Protein AF-N0B5J5-F1 (afdb_monomer)

Radius of gyration: 42.76 Å; Cα contacts (8 Å, |Δi|>4): 28; chains: 1; bounding box: 111×23×108 Å

Sequence (124 aa):
MMEWTLAILFGAAVVLLILSFVKTAQASKEAEKQLDQFSFSLMEEVTKLQEKVRNLELDAEITAQEVEISTDRLLTREALDLHRRGYSFESIATKKQLTTDEIEKLLSPYIKPKVERTEKNDDI

Nearest PDB structures (foldseek):
  7w5x-assembly1_F  TM=4.831E-01  e=2.130E-01  Escherichia coli K-12
  7l7b-assembly1_F  TM=5.395E-01  e=2.335E+00  Clostridia bacterium
  5ipl-assembly1_F  TM=4.875E-01  e=2.036E+00  Escherichia coli
  8jke-assembly1_F  TM=4.803E-01  e=6.977E+00  Streptomyces coelicolor A3(2)

Solvent-accessible surface area (backbone atoms only — not comparable to full-atom values): 7104 Å² total; per-residue (Å²): 120,69,67,62,56,50,53,51,50,51,52,50,50,54,53,52,51,56,52,46,56,55,52,51,55,50,52,52,53,51,52,49,50,54,50,50,53,52,52,51,52,49,52,51,52,51,51,55,48,52,52,52,52,51,50,50,52,51,53,51,51,52,49,53,50,52,52,50,55,52,51,52,52,50,53,48,50,52,52,50,51,43,45,75,73,69,50,51,59,60,62,48,10,64,76,67,77,48,52,45,69,56,48,49,63,68,41,50,90,77,50,74,83,76,77,77,74,75,81,85,75,81,90,134

Secondary structure (DSSP, 8-state):
-HHHHHHHHHHHHHHHHHHHHHHHHHHHHHHHHHHHHHHHHHHHHHHHHHHHHHHHHHHHHHHHHHHHHHHHHHHHHHHHHHHHTT--HHHHHHHHT--HHHHHHHHTTTS-------------

Foldseek 3Di:
DVVVVVVVVVVVVVVVVVVVVVVVVVVVVVVVVVVVVVVVVVVVVVVVVVVVVVVVVVVVVVVVVVVVVVVLVVLLVVLVVCVVVPDDLCRSCVVSVHDSVVSCVSCVVPDDPPPPPPPPDDDD

Mean predicted aligned error: 16.7 Å

Structure (mmCIF, N/CA/C/O backbone):
data_AF-N0B5J5-F1
#
_entry.id   AF-N0B5J5-F1
#
loop_
_atom_site.group_PDB
_atom_site.id
_atom_site.type_symbol
_atom_site.label_atom_id
_atom_site.label_alt_id
_atom_site.label_comp_id
_atom_site.label_asym_id
_atom_site.label_entity_id
_atom_site.label_seq_id
_atom_site.pdbx_PDB_ins_code
_atom_site.Cartn_x
_atom_site.Cartn_y
_atom_site.Cartn_z
_atom_site.occupancy
_atom_site.B_iso_or_equiv
_atom_site.auth_seq_id
_atom_site.auth_comp_id
_atom_site.auth_asym_id
_atom_site.auth_atom_id
_atom_site.pdbx_PDB_model_num
ATOM 1 N N . MET A 1 1 ? 42.982 10.978 -55.797 1.00 62.78 1 MET A N 1
ATOM 2 C CA . MET A 1 1 ? 43.244 11.052 -54.337 1.00 62.78 1 MET A CA 1
ATOM 3 C C . MET A 1 1 ? 42.029 11.569 -53.560 1.00 62.78 1 MET A C 1
ATOM 5 O O . MET A 1 1 ? 41.689 10.940 -52.572 1.00 62.78 1 MET A O 1
ATOM 9 N N . MET A 1 2 ? 41.334 12.630 -54.008 1.00 73.31 2 MET A N 1
ATOM 10 C CA . MET A 1 2 ? 40.150 13.185 -53.310 1.00 73.31 2 MET A CA 1
ATOM 11 C C . MET A 1 2 ? 38.860 12.340 -53.387 1.00 73.31 2 MET A C 1
ATOM 13 O O . MET A 1 2 ? 38.074 12.315 -52.443 1.00 73.31 2 MET A O 1
ATOM 17 N N . GLU A 1 3 ? 38.623 11.623 -54.483 1.00 77.06 3 GLU A N 1
ATOM 18 C CA . GLU A 1 3 ? 37.387 10.836 -54.648 1.00 77.06 3 GLU A CA 1
ATOM 19 C C . GLU A 1 3 ? 37.336 9.631 -53.696 1.00 77.06 3 GLU A C 1
ATOM 21 O O . GLU A 1 3 ? 36.303 9.336 -53.099 1.00 77.06 3 GLU A O 1
ATOM 26 N N . TRP A 1 4 ? 38.485 8.993 -53.466 1.00 87.44 4 TRP A N 1
ATOM 27 C CA . TRP A 1 4 ? 38.619 7.875 -52.530 1.00 87.44 4 TRP A CA 1
ATOM 28 C C . TRP A 1 4 ? 38.378 8.295 -51.078 1.00 87.44 4 TRP A C 1
ATOM 30 O O . TRP A 1 4 ? 37.725 7.571 -50.331 1.00 87.44 4 TRP A O 1
ATOM 40 N N . THR A 1 5 ? 38.837 9.486 -50.681 1.00 9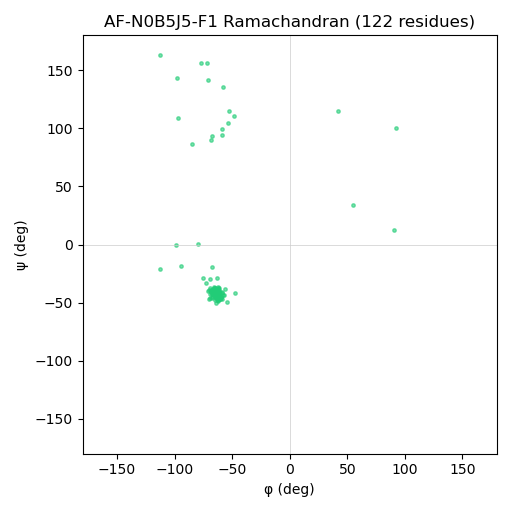0.81 5 THR A N 1
ATOM 41 C CA . THR A 1 5 ? 38.558 10.022 -49.341 1.00 90.81 5 THR A CA 1
ATOM 42 C C . THR A 1 5 ? 37.072 10.302 -49.134 1.00 90.81 5 THR A C 1
ATOM 44 O O . THR A 1 5 ? 36.550 10.015 -48.060 1.00 90.81 5 THR A O 1
ATOM 47 N N . LEU A 1 6 ? 36.372 10.793 -50.165 1.00 90.38 6 LEU A N 1
ATOM 48 C CA . LEU A 1 6 ? 34.933 11.049 -50.093 1.00 90.38 6 LEU A CA 1
ATOM 49 C C . LEU A 1 6 ? 34.139 9.739 -49.975 1.00 90.38 6 LEU A C 1
ATOM 51 O O . LEU A 1 6 ? 33.231 9.641 -49.153 1.00 90.38 6 LEU A O 1
ATOM 55 N N . ALA A 1 7 ? 34.521 8.717 -50.746 1.00 92.12 7 ALA A N 1
ATOM 56 C CA . ALA A 1 7 ? 33.882 7.405 -50.713 1.00 92.12 7 ALA A CA 1
ATOM 57 C C . ALA A 1 7 ? 34.038 6.714 -49.347 1.00 92.12 7 ALA A C 1
ATOM 59 O O . ALA A 1 7 ? 33.069 6.179 -48.808 1.00 92.12 7 ALA A O 1
ATOM 60 N N . ILE A 1 8 ? 35.235 6.770 -48.753 1.00 93.19 8 ILE A N 1
ATOM 61 C CA . ILE A 1 8 ? 35.497 6.194 -47.425 1.00 93.19 8 ILE A CA 1
ATOM 62 C C . ILE A 1 8 ? 34.727 6.955 -46.342 1.00 93.19 8 ILE A C 1
ATOM 64 O O . ILE A 1 8 ? 34.127 6.330 -45.468 1.00 93.19 8 ILE A O 1
ATOM 68 N N . LEU A 1 9 ? 34.701 8.289 -46.406 1.00 94.12 9 LEU A N 1
ATOM 69 C CA . LEU A 1 9 ? 33.977 9.111 -45.437 1.00 94.12 9 LEU A CA 1
ATOM 70 C C . LEU A 1 9 ? 32.466 8.861 -45.506 1.00 94.12 9 LEU A C 1
ATOM 72 O O . LEU A 1 9 ? 31.812 8.732 -44.473 1.00 94.12 9 LEU A O 1
ATOM 76 N N . PHE A 1 10 ? 31.926 8.735 -46.718 1.00 94.50 10 PHE A N 1
ATOM 77 C CA . PHE A 1 10 ? 30.521 8.407 -46.925 1.00 94.50 10 PHE A CA 1
ATOM 78 C C . PHE A 1 10 ? 30.190 7.004 -46.400 1.00 94.50 10 PHE A C 1
ATOM 80 O O . PHE A 1 10 ? 29.213 6.833 -45.673 1.00 94.50 10 PHE A O 1
ATOM 87 N N . GLY A 1 11 ? 31.044 6.013 -46.677 1.00 95.81 11 GLY A N 1
ATOM 88 C CA . GLY A 1 11 ? 30.900 4.665 -46.126 1.00 95.81 11 GLY A CA 1
ATOM 89 C C . GLY A 1 11 ? 30.928 4.647 -44.594 1.00 95.81 11 GLY A C 1
ATOM 90 O O . GLY A 1 11 ? 30.062 4.042 -43.965 1.00 95.81 11 GLY A O 1
ATOM 91 N N . ALA A 1 12 ? 31.868 5.370 -43.982 1.00 95.81 12 ALA A N 1
ATOM 92 C CA . ALA A 1 12 ? 31.955 5.496 -42.530 1.00 95.81 12 ALA A CA 1
ATOM 93 C C . ALA A 1 12 ? 30.703 6.157 -41.932 1.00 95.81 12 ALA A C 1
ATOM 95 O O . ALA A 1 12 ? 30.195 5.694 -40.911 1.00 95.81 12 ALA A O 1
ATOM 96 N N . ALA A 1 13 ? 30.164 7.190 -42.584 1.00 95.81 13 ALA A N 1
ATOM 97 C CA . ALA A 1 13 ? 28.939 7.851 -42.147 1.00 95.81 13 ALA A CA 1
ATOM 98 C C . ALA A 1 13 ? 27.730 6.903 -42.177 1.00 95.81 13 ALA A C 1
ATOM 100 O O . ALA A 1 13 ? 26.968 6.862 -41.214 1.00 95.81 13 ALA A O 1
ATOM 101 N N . VAL A 1 14 ? 27.584 6.093 -43.232 1.00 96.69 14 VAL A N 1
ATOM 102 C CA . VAL A 1 14 ? 26.508 5.090 -43.328 1.00 96.69 14 VAL A CA 1
ATOM 103 C C . VAL A 1 14 ? 26.628 4.048 -42.214 1.00 96.69 14 VAL A C 1
ATOM 105 O O . VAL A 1 14 ? 25.636 3.725 -41.561 1.00 96.69 14 VAL A O 1
ATOM 108 N N . VAL A 1 15 ? 27.839 3.557 -41.939 1.00 96.38 15 VAL A N 1
ATOM 109 C CA . VAL A 1 15 ? 28.071 2.592 -40.852 1.00 96.38 15 VAL A CA 1
ATOM 110 C C . VAL A 1 15 ? 27.739 3.204 -39.488 1.00 96.38 15 VAL A C 1
ATOM 112 O O . VAL A 1 15 ? 27.036 2.584 -38.689 1.00 96.38 15 VAL A O 1
ATOM 115 N N . LEU A 1 16 ? 28.185 4.435 -39.225 1.00 95.56 16 LEU A N 1
ATOM 116 C CA . LEU A 1 16 ? 27.874 5.150 -37.984 1.00 95.56 16 LEU A CA 1
ATOM 117 C C . LEU A 1 16 ? 26.374 5.400 -37.821 1.00 95.56 16 LEU A C 1
ATOM 119 O O . LEU A 1 16 ? 25.853 5.279 -36.713 1.00 95.56 16 LEU A O 1
ATOM 123 N N . LEU A 1 17 ? 25.675 5.702 -38.914 1.00 95.12 17 LEU A N 1
ATOM 124 C CA . LEU A 1 17 ? 24.231 5.903 -38.912 1.00 95.12 17 LEU A CA 1
ATOM 125 C C . LEU A 1 17 ? 23.498 4.622 -38.487 1.00 95.12 17 LEU A C 1
ATOM 127 O O . LEU A 1 17 ? 22.646 4.662 -37.601 1.00 95.12 17 LEU A O 1
ATOM 131 N N . ILE A 1 18 ? 23.869 3.475 -39.062 1.00 96.06 18 ILE A N 1
ATOM 132 C CA . ILE A 1 18 ? 23.282 2.175 -38.704 1.00 96.06 18 ILE A CA 1
ATOM 133 C C . ILE A 1 18 ? 23.541 1.862 -37.225 1.00 96.06 18 ILE A C 1
ATOM 135 O O . ILE A 1 18 ? 22.617 1.499 -36.494 1.00 96.06 18 ILE A O 1
ATOM 139 N N . LEU A 1 19 ? 24.778 2.055 -36.757 1.00 95.50 19 LEU A N 1
ATOM 140 C CA . LEU A 1 19 ? 25.135 1.836 -35.353 1.00 95.50 19 LEU A CA 1
ATOM 141 C C . LEU A 1 19 ? 24.365 2.761 -34.404 1.00 95.50 19 LEU A C 1
ATOM 143 O O . LEU A 1 19 ? 23.969 2.332 -33.319 1.00 95.50 19 LEU A O 1
ATOM 147 N N . SER A 1 20 ? 24.121 4.008 -34.810 1.00 93.38 20 SER A N 1
ATOM 148 C CA . SER A 1 20 ? 23.345 4.968 -34.027 1.00 93.38 20 SER A CA 1
ATOM 149 C C . SER A 1 20 ? 21.913 4.486 -33.814 1.00 93.38 20 SER A C 1
ATOM 151 O O . SER A 1 20 ? 21.459 4.432 -32.671 1.00 93.38 20 SER A O 1
ATOM 153 N N . PHE A 1 21 ? 21.227 4.054 -34.876 1.00 94.56 21 PHE A N 1
ATOM 154 C CA . PHE A 1 21 ? 19.854 3.560 -34.757 1.00 94.56 21 PHE A CA 1
ATOM 155 C C . PHE A 1 21 ? 19.753 2.315 -33.871 1.00 94.56 21 PHE A C 1
ATOM 157 O O . PHE A 1 21 ? 18.866 2.244 -33.020 1.00 94.56 21 PHE A O 1
ATOM 164 N N . VAL A 1 22 ? 20.681 1.361 -34.009 1.0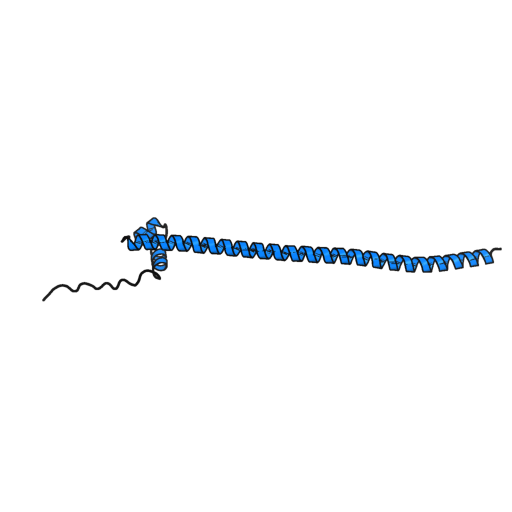0 93.50 22 VAL A N 1
ATOM 165 C CA . VAL A 1 22 ? 20.694 0.148 -33.173 1.00 93.50 22 VAL A CA 1
ATOM 166 C C . VAL A 1 22 ? 20.925 0.494 -31.701 1.00 93.50 22 VAL A C 1
ATOM 168 O O . VAL A 1 22 ? 20.197 0.007 -30.833 1.00 93.50 22 VAL A O 1
ATOM 171 N N . LYS A 1 23 ? 21.899 1.362 -31.405 1.00 92.12 23 LYS A N 1
ATOM 172 C CA . LYS A 1 23 ? 22.226 1.747 -30.027 1.00 92.12 23 LYS A CA 1
ATOM 173 C C . LYS A 1 23 ? 21.095 2.543 -29.372 1.00 92.12 23 LYS A C 1
ATOM 175 O O . LYS A 1 23 ? 20.759 2.278 -28.221 1.00 92.12 23 LYS A O 1
ATOM 180 N N . THR A 1 24 ? 20.468 3.461 -30.106 1.00 91.06 24 THR A N 1
ATOM 181 C CA . THR A 1 24 ? 19.302 4.219 -29.631 1.00 91.06 24 THR A CA 1
ATOM 182 C C . THR A 1 24 ? 18.111 3.304 -29.348 1.00 91.06 24 THR A C 1
ATOM 184 O O . THR A 1 24 ? 17.484 3.425 -28.298 1.00 91.06 24 THR A O 1
ATOM 187 N N . ALA A 1 25 ? 17.825 2.342 -30.231 1.00 85.62 25 ALA A N 1
ATOM 188 C CA . ALA A 1 25 ? 16.735 1.391 -30.024 1.00 85.62 25 ALA A CA 1
ATOM 189 C C . ALA A 1 25 ? 16.959 0.497 -28.791 1.00 85.62 25 ALA A C 1
ATOM 191 O O . ALA A 1 25 ? 16.014 0.205 -28.060 1.00 85.62 25 ALA A O 1
ATOM 192 N N . GLN A 1 26 ? 18.202 0.077 -28.534 1.00 87.19 26 GLN A N 1
ATOM 193 C CA . GLN A 1 26 ? 18.549 -0.681 -27.327 1.00 87.19 26 GLN A CA 1
ATOM 194 C C . GLN A 1 26 ? 18.424 0.171 -26.059 1.00 87.19 26 GLN A C 1
ATOM 196 O O . GLN A 1 26 ? 17.821 -0.281 -25.090 1.00 87.19 26 GLN A O 1
ATOM 201 N N . ALA A 1 27 ? 18.933 1.406 -26.079 1.00 85.19 27 ALA A N 1
ATOM 202 C CA . ALA A 1 27 ? 18.858 2.316 -24.937 1.00 85.19 27 ALA A CA 1
ATOM 203 C C . ALA A 1 27 ? 17.407 2.637 -24.543 1.00 85.19 27 ALA A C 1
ATOM 205 O O . ALA A 1 27 ? 17.082 2.638 -23.360 1.00 85.19 27 ALA A O 1
ATOM 206 N N . SER A 1 28 ? 16.523 2.840 -25.528 1.00 81.38 28 SER A N 1
ATOM 207 C CA . SER A 1 28 ? 15.097 3.079 -25.274 1.00 81.38 28 SER A CA 1
ATOM 208 C C . SER A 1 28 ? 14.422 1.883 -24.602 1.00 81.38 28 SER A C 1
ATOM 210 O O . SER A 1 28 ? 13.682 2.064 -23.643 1.00 81.38 28 SER A O 1
ATOM 212 N N . LYS A 1 29 ? 14.700 0.659 -25.073 1.00 82.44 29 LYS A N 1
ATOM 213 C CA . LYS A 1 29 ? 14.125 -0.568 -24.498 1.00 82.44 29 LYS A CA 1
ATOM 214 C C . LYS A 1 29 ? 14.607 -0.833 -23.077 1.00 82.44 29 LYS A C 1
ATOM 216 O O . LYS A 1 29 ? 13.858 -1.355 -22.262 1.00 82.44 29 LYS A O 1
ATOM 221 N N . GLU A 1 30 ? 15.866 -0.523 -22.796 1.00 84.88 30 GLU A N 1
ATOM 222 C CA . GLU A 1 30 ? 16.440 -0.686 -21.463 1.00 84.88 30 GLU A CA 1
ATOM 223 C C . GLU A 1 30 ? 15.839 0.322 -20.475 1.00 84.88 30 GLU A C 1
ATOM 225 O O . GLU A 1 30 ? 15.447 -0.055 -19.374 1.00 84.88 30 GLU A O 1
ATOM 230 N N . ALA A 1 31 ? 15.679 1.581 -20.894 1.00 77.62 31 ALA A N 1
ATOM 231 C CA . ALA A 1 31 ? 15.013 2.601 -20.089 1.00 77.62 31 ALA A CA 1
ATOM 232 C C . ALA A 1 31 ? 13.549 2.237 -19.792 1.00 77.62 31 ALA A C 1
ATOM 234 O O . ALA A 1 31 ? 13.116 2.344 -18.648 1.00 77.62 31 ALA A O 1
ATOM 235 N N . GLU A 1 32 ? 12.809 1.759 -20.797 1.00 75.06 32 GLU A N 1
ATOM 236 C CA . GLU A 1 32 ? 11.420 1.307 -20.648 1.00 75.06 32 GLU A CA 1
ATOM 237 C C . GLU A 1 32 ? 11.314 0.137 -19.658 1.00 75.06 32 GLU A C 1
ATOM 239 O O . GLU A 1 32 ? 10.543 0.206 -18.706 1.00 75.06 32 GLU A O 1
ATOM 244 N N . LYS A 1 33 ? 12.185 -0.876 -19.777 1.00 80.25 33 LYS A N 1
ATOM 245 C CA . LYS A 1 33 ? 12.233 -2.006 -18.833 1.00 80.25 33 LYS A CA 1
ATOM 246 C C . LYS A 1 33 ? 12.505 -1.589 -17.391 1.00 80.25 33 LYS A C 1
ATOM 248 O O . LYS A 1 33 ? 11.913 -2.159 -16.476 1.00 80.25 33 LYS A O 1
ATOM 253 N N . GLN A 1 34 ? 13.417 -0.645 -17.171 1.00 75.62 34 GLN A N 1
ATOM 254 C CA . GLN A 1 34 ? 13.722 -0.159 -15.823 1.00 75.62 34 GLN A CA 1
ATOM 255 C C . GLN A 1 34 ? 12.531 0.594 -15.222 1.00 75.62 34 GLN A C 1
ATOM 257 O O . GLN A 1 34 ? 12.232 0.441 -14.037 1.00 75.62 34 GLN A O 1
ATOM 262 N N . LEU A 1 35 ? 11.819 1.362 -16.048 1.00 81.00 35 LEU A N 1
ATOM 263 C CA . LEU A 1 35 ? 10.621 2.096 -15.649 1.00 81.00 35 LEU A CA 1
ATOM 264 C C . LEU A 1 35 ? 9.462 1.137 -15.328 1.00 81.00 35 LEU A C 1
ATOM 266 O O . LEU A 1 35 ? 8.792 1.313 -14.308 1.00 81.00 35 LEU A O 1
ATOM 270 N N . ASP A 1 36 ? 9.286 0.082 -16.125 1.00 78.81 36 ASP A N 1
ATOM 271 C CA . ASP A 1 36 ? 8.302 -0.980 -15.890 1.00 78.81 36 ASP A CA 1
ATOM 272 C C . ASP A 1 36 ? 8.575 -1.739 -14.589 1.00 78.81 36 ASP A C 1
ATOM 274 O O . ASP A 1 36 ? 7.666 -1.933 -13.782 1.00 78.81 36 ASP A O 1
ATOM 278 N N . GLN A 1 37 ? 9.829 -2.138 -14.344 1.00 81.31 37 GLN A N 1
ATOM 279 C CA . GLN A 1 37 ? 10.216 -2.831 -13.109 1.00 81.31 37 GLN A CA 1
ATOM 280 C C . GLN A 1 37 ? 9.961 -1.971 -11.871 1.00 81.31 37 GLN A C 1
ATOM 282 O O . GLN A 1 37 ? 9.411 -2.457 -10.881 1.00 81.31 37 GLN A O 1
ATOM 287 N N . PHE A 1 38 ? 10.326 -0.690 -11.930 1.00 80.69 38 PHE A N 1
ATOM 288 C CA . PHE A 1 38 ? 10.084 0.241 -10.834 1.00 80.69 38 PHE A CA 1
ATOM 289 C C . PHE A 1 38 ? 8.585 0.445 -10.590 1.00 80.69 38 PHE A C 1
ATOM 291 O O . PHE A 1 38 ? 8.124 0.357 -9.454 1.00 80.69 38 PHE A O 1
ATOM 298 N N . SER A 1 39 ? 7.810 0.642 -11.659 1.00 80.12 39 SER A N 1
ATOM 299 C CA . SER A 1 39 ? 6.357 0.832 -11.580 1.00 80.12 39 SER A CA 1
ATOM 300 C C . SER A 1 39 ? 5.655 -0.404 -11.016 1.00 80.12 39 SER A C 1
ATOM 302 O O . SER A 1 39 ? 4.765 -0.278 -10.176 1.00 80.12 39 SER A O 1
ATOM 304 N N . PHE A 1 40 ? 6.088 -1.600 -11.422 1.00 85.94 40 PHE A N 1
ATOM 305 C CA . PHE A 1 40 ? 5.571 -2.861 -10.899 1.00 85.94 40 PHE A CA 1
ATOM 306 C C . PHE A 1 40 ? 5.861 -3.020 -9.400 1.00 85.94 40 PHE A C 1
ATOM 308 O O . PHE A 1 40 ? 4.946 -3.312 -8.632 1.00 85.94 40 PHE A O 1
ATOM 315 N N . SER A 1 41 ? 7.102 -2.758 -8.971 1.00 84.38 41 SER A N 1
ATOM 316 C CA . SER A 1 41 ? 7.488 -2.816 -7.554 1.00 84.38 41 SER A CA 1
ATOM 317 C C . SER A 1 41 ? 6.680 -1.835 -6.706 1.00 84.38 41 SER A C 1
ATOM 319 O O . SER A 1 41 ? 6.164 -2.204 -5.654 1.00 84.38 41 SER A O 1
ATOM 321 N N . LEU A 1 42 ? 6.512 -0.596 -7.178 1.00 88.25 42 LEU A N 1
ATOM 322 C CA . LEU A 1 42 ? 5.711 0.406 -6.478 1.00 88.25 42 LEU A CA 1
ATOM 323 C C . LEU A 1 42 ? 4.245 -0.010 -6.360 1.00 88.25 42 LEU A C 1
ATOM 325 O O . LEU A 1 42 ? 3.647 0.137 -5.297 1.00 88.25 42 LEU A O 1
ATOM 329 N N . MET A 1 43 ? 3.659 -0.543 -7.432 1.00 88.44 43 MET A N 1
ATOM 330 C CA . MET A 1 43 ? 2.279 -1.026 -7.415 1.00 88.44 43 MET A CA 1
ATOM 331 C C . MET A 1 43 ? 2.101 -2.166 -6.403 1.00 88.44 43 MET A C 1
ATOM 333 O O . MET A 1 43 ? 1.127 -2.176 -5.646 1.00 88.44 43 MET A O 1
ATOM 337 N N . GLU A 1 44 ? 3.050 -3.102 -6.350 1.00 90.00 44 GLU A N 1
ATOM 338 C CA . GLU A 1 44 ? 3.044 -4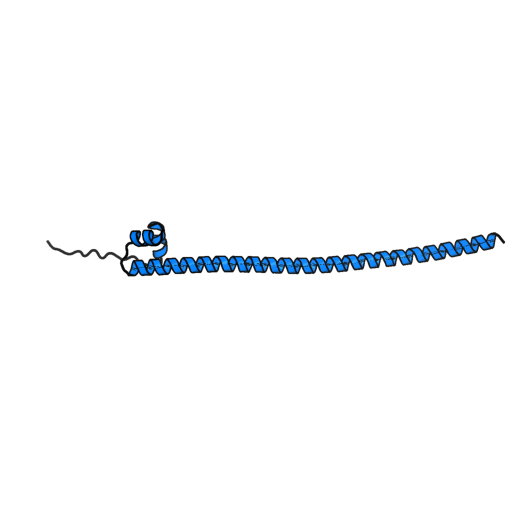.197 -5.381 1.00 90.00 44 GLU A CA 1
ATOM 339 C C . GLU A 1 44 ? 3.161 -3.677 -3.939 1.00 90.00 44 GLU A C 1
ATOM 341 O O . GLU A 1 44 ? 2.394 -4.089 -3.065 1.00 90.00 44 GLU A O 1
ATOM 346 N N . GLU A 1 45 ? 4.075 -2.741 -3.682 1.00 88.62 45 GLU A N 1
ATOM 347 C CA . GLU A 1 45 ? 4.260 -2.130 -2.362 1.00 88.62 45 GLU A CA 1
ATOM 348 C C . GLU A 1 45 ? 3.029 -1.343 -1.901 1.00 88.62 45 GLU A C 1
ATOM 350 O O . GLU A 1 45 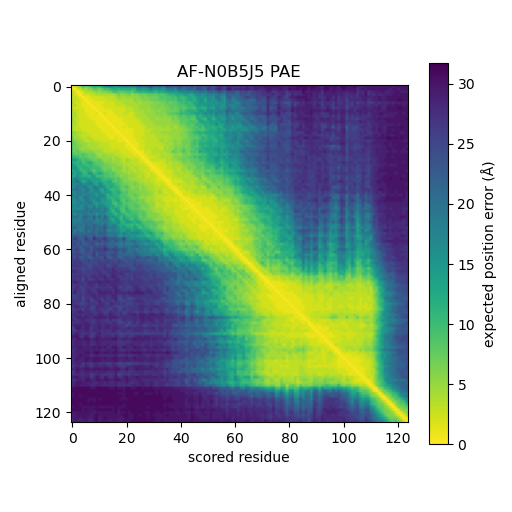? 2.589 -1.509 -0.761 1.00 88.62 45 GLU A O 1
ATOM 355 N N . VAL A 1 46 ? 2.428 -0.539 -2.782 1.00 92.38 46 VAL A N 1
ATOM 356 C CA . VAL A 1 46 ? 1.200 0.215 -2.485 1.00 92.38 46 VAL A CA 1
ATOM 357 C C . VAL A 1 46 ? 0.040 -0.732 -2.194 1.00 92.38 46 VAL A C 1
ATOM 359 O O . VAL A 1 46 ? -0.694 -0.513 -1.233 1.00 92.38 46 VAL A O 1
ATOM 362 N N . THR A 1 47 ? -0.098 -1.813 -2.962 1.00 90.88 47 THR A N 1
ATOM 363 C CA . THR A 1 47 ? -1.151 -2.815 -2.737 1.00 90.88 47 THR A CA 1
ATOM 364 C C . THR A 1 47 ? -0.980 -3.493 -1.375 1.00 90.88 47 THR A C 1
ATOM 366 O O . THR A 1 47 ? -1.933 -3.586 -0.601 1.00 90.88 47 THR A O 1
ATOM 369 N N . LYS A 1 48 ? 0.250 -3.898 -1.026 1.00 91.19 48 LYS A N 1
ATOM 370 C CA . LYS A 1 48 ? 0.560 -4.462 0.299 1.00 91.19 48 LYS A CA 1
ATOM 371 C C . LYS A 1 48 ? 0.291 -3.463 1.424 1.00 91.19 48 LYS A C 1
ATOM 373 O O . LYS A 1 48 ? -0.156 -3.857 2.500 1.00 91.19 48 LYS A O 1
ATOM 378 N N . LEU A 1 49 ? 0.574 -2.180 1.206 1.00 92.69 49 LEU A N 1
ATOM 379 C CA . LEU A 1 49 ? 0.294 -1.133 2.184 1.00 92.69 49 LEU A CA 1
ATOM 380 C C . LEU A 1 49 ? -1.215 -0.934 2.374 1.00 92.69 49 LEU A C 1
ATOM 382 O O . LEU A 1 49 ? -1.669 -0.894 3.514 1.00 92.69 49 LEU A O 1
ATOM 386 N N . GLN A 1 50 ? -1.989 -0.868 1.287 1.00 89.69 50 GLN A N 1
ATOM 387 C CA . GLN A 1 50 ? -3.452 -0.772 1.337 1.00 89.69 50 GLN A CA 1
ATOM 388 C C . GLN A 1 50 ? -4.071 -1.936 2.111 1.00 89.69 50 GLN A C 1
ATOM 390 O O . GLN A 1 50 ? -4.955 -1.725 2.936 1.00 89.69 50 GLN A O 1
ATOM 395 N N . GLU A 1 51 ? -3.587 -3.158 1.887 1.00 88.94 51 GLU A N 1
ATOM 396 C CA . GLU A 1 51 ? -4.063 -4.331 2.616 1.00 88.94 51 GLU A CA 1
ATOM 397 C C . GLU A 1 51 ? -3.765 -4.234 4.118 1.00 88.94 51 GLU A C 1
ATOM 399 O O . GLU A 1 51 ? -4.644 -4.494 4.939 1.00 88.94 51 GLU A O 1
ATOM 404 N N . LYS A 1 52 ? -2.558 -3.791 4.494 1.00 87.81 52 LYS A N 1
ATOM 405 C CA . LYS A 1 52 ? -2.201 -3.578 5.905 1.00 87.81 52 LYS A CA 1
ATOM 406 C C . LYS A 1 52 ? -3.053 -2.499 6.567 1.00 87.81 52 LYS A C 1
ATOM 408 O O . LYS A 1 52 ? -3.478 -2.697 7.698 1.00 87.81 52 LYS A O 1
ATOM 413 N N . VAL A 1 53 ? -3.300 -1.382 5.882 1.00 89.56 53 VAL A N 1
ATOM 414 C CA . VAL A 1 53 ? -4.153 -0.300 6.401 1.00 89.56 53 VAL A CA 1
ATOM 415 C C . VAL A 1 53 ? -5.578 -0.804 6.606 1.00 89.56 53 VAL A C 1
ATOM 417 O O . VAL A 1 53 ? -6.119 -0.629 7.690 1.00 89.56 53 VAL A O 1
ATOM 420 N N . ARG A 1 54 ? -6.146 -1.516 5.625 1.00 84.50 54 ARG A N 1
ATOM 421 C CA . ARG A 1 54 ? -7.485 -2.105 5.749 1.00 84.50 54 ARG 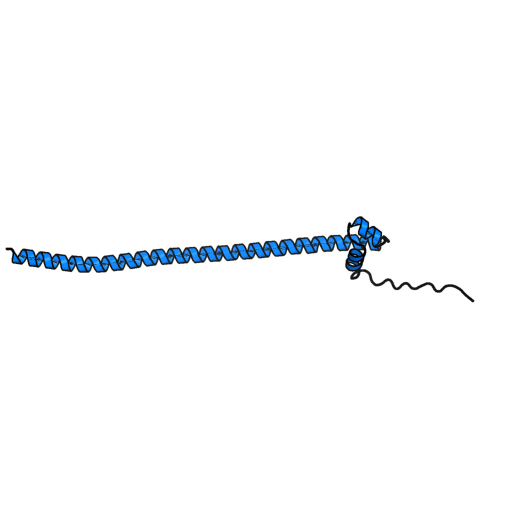A CA 1
ATOM 422 C C . ARG A 1 54 ? -7.589 -3.063 6.936 1.00 84.50 54 ARG A C 1
ATOM 424 O O . ARG A 1 54 ? -8.574 -3.032 7.660 1.00 84.50 54 ARG A O 1
ATOM 431 N N . ASN A 1 55 ? -6.585 -3.914 7.141 1.00 83.31 55 ASN A N 1
ATOM 432 C CA . ASN A 1 55 ? -6.589 -4.845 8.269 1.00 83.31 55 ASN A CA 1
ATOM 433 C C . ASN A 1 55 ? -6.494 -4.102 9.611 1.00 83.31 55 ASN A C 1
ATOM 435 O O . ASN A 1 55 ? -7.208 -4.454 10.539 1.00 83.31 55 ASN A O 1
ATOM 439 N N . LEU A 1 56 ? -5.687 -3.038 9.695 1.00 84.06 56 LEU A N 1
ATOM 440 C CA . LEU A 1 56 ? -5.618 -2.193 10.892 1.00 84.06 56 LEU A CA 1
ATOM 441 C C . LEU A 1 56 ? -6.938 -1.466 11.180 1.00 84.06 56 LEU A C 1
ATOM 443 O O . LEU A 1 56 ? -7.315 -1.346 12.341 1.00 84.06 56 L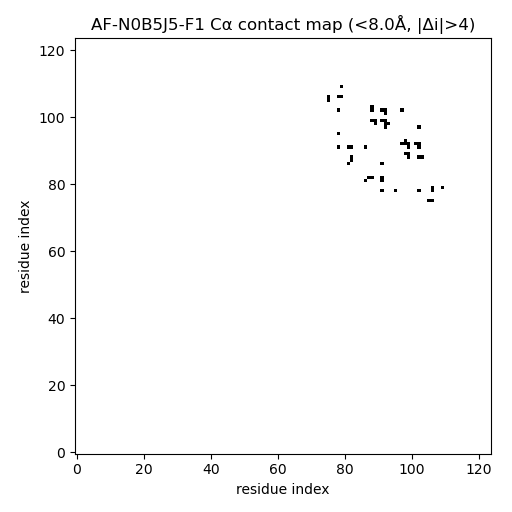EU A O 1
ATOM 447 N N . GLU A 1 57 ? -7.633 -0.981 10.148 1.00 75.62 57 GLU A N 1
ATOM 448 C CA . GLU A 1 57 ? -8.960 -0.369 10.298 1.00 75.62 57 GLU A CA 1
ATOM 449 C C . GLU A 1 57 ? -9.977 -1.380 10.840 1.00 75.62 57 GLU A C 1
ATOM 451 O O . GLU A 1 57 ? -10.683 -1.075 11.798 1.00 75.62 57 GLU A O 1
ATOM 456 N N . LEU A 1 58 ? -9.991 -2.600 10.292 1.00 74.44 58 LEU A N 1
ATOM 457 C CA . LEU A 1 58 ? -10.848 -3.684 10.778 1.00 74.44 58 LEU A CA 1
ATOM 458 C C . LEU A 1 58 ? -10.518 -4.070 12.226 1.00 74.44 58 LEU A C 1
ATOM 460 O O . LEU A 1 58 ? -11.425 -4.192 13.043 1.00 74.44 58 LEU A O 1
ATOM 464 N N . ASP A 1 59 ? -9.237 -4.219 12.569 1.00 75.31 59 ASP A N 1
ATOM 465 C CA . ASP A 1 59 ? -8.807 -4.554 13.931 1.00 75.31 59 ASP A CA 1
ATOM 466 C C . ASP A 1 59 ? -9.197 -3.452 14.932 1.00 75.31 59 ASP A C 1
ATOM 468 O O . ASP A 1 59 ? -9.614 -3.742 16.058 1.00 75.31 59 ASP A O 1
ATOM 472 N N . ALA A 1 60 ? -9.097 -2.182 14.528 1.00 72.94 60 ALA A N 1
ATOM 473 C CA . ALA A 1 60 ? -9.511 -1.044 15.342 1.00 72.94 60 ALA A CA 1
ATOM 474 C C . ALA A 1 60 ? -11.033 -1.000 15.541 1.00 72.94 60 ALA A C 1
ATOM 476 O O . ALA A 1 60 ? -11.489 -0.761 16.661 1.00 72.94 60 ALA A O 1
ATOM 477 N N . GLU A 1 61 ? -11.814 -1.264 14.491 1.00 67.88 61 GLU A N 1
ATOM 478 C CA . GLU A 1 61 ? -13.277 -1.320 14.561 1.00 67.88 61 GLU A CA 1
ATOM 479 C C . GLU A 1 61 ? -13.755 -2.482 15.443 1.00 67.88 61 GLU A C 1
ATOM 481 O O . GLU A 1 61 ? -14.582 -2.282 16.334 1.00 67.88 61 GLU A O 1
ATOM 486 N N . ILE A 1 62 ? -13.169 -3.672 15.279 1.00 68.06 62 ILE A N 1
ATOM 487 C CA . ILE A 1 62 ? -13.456 -4.841 16.122 1.00 68.06 62 ILE A CA 1
ATOM 488 C C . ILE A 1 62 ? -13.114 -4.538 17.583 1.00 68.06 62 ILE A C 1
ATOM 490 O O . ILE A 1 62 ? -13.938 -4.775 18.464 1.00 68.06 62 ILE A O 1
ATOM 494 N N . THR A 1 63 ? -11.939 -3.961 17.852 1.00 69.25 63 THR A N 1
ATOM 495 C CA . THR A 1 63 ? -11.523 -3.606 19.219 1.00 69.25 63 THR A CA 1
ATOM 496 C C . THR A 1 63 ? -12.474 -2.583 19.841 1.00 69.25 63 THR A C 1
ATOM 498 O O . THR A 1 63 ? -12.871 -2.734 20.996 1.00 69.25 63 THR A O 1
ATOM 501 N N . ALA A 1 64 ? -12.872 -1.550 19.093 1.00 64.50 64 ALA A N 1
ATOM 502 C CA . ALA A 1 64 ? -13.814 -0.543 19.574 1.00 64.50 64 ALA A CA 1
ATOM 503 C C . ALA A 1 64 ? -15.176 -1.166 19.918 1.00 64.50 64 ALA A C 1
ATOM 505 O O . ALA A 1 64 ? -15.717 -0.916 20.997 1.00 64.50 64 ALA A O 1
ATOM 506 N N . GLN A 1 65 ? -15.687 -2.040 19.049 1.00 63.09 65 GLN A N 1
ATOM 507 C CA . GLN A 1 65 ? -16.961 -2.718 19.258 1.00 63.09 65 GLN A CA 1
ATOM 508 C C . GLN A 1 65 ? -16.908 -3.727 20.418 1.00 63.09 65 GLN A C 1
ATOM 510 O O . GLN A 1 65 ? -17.845 -3.810 21.210 1.00 63.09 65 GLN A O 1
ATOM 515 N N . GLU A 1 66 ? -15.814 -4.474 20.580 1.00 61.22 66 GLU A N 1
ATOM 516 C CA . GLU A 1 66 ? -15.631 -5.382 21.719 1.00 61.22 66 GLU A CA 1
ATOM 517 C C . GLU A 1 66 ? -15.550 -4.628 23.056 1.00 61.22 66 GLU A C 1
ATOM 519 O O . GLU A 1 66 ? -16.110 -5.080 24.064 1.00 61.22 66 GLU A O 1
ATOM 524 N N . VAL A 1 67 ? -14.907 -3.456 23.085 1.00 65.06 67 VAL A N 1
ATOM 525 C CA . VAL A 1 67 ? -14.850 -2.585 24.271 1.00 65.06 67 VAL A CA 1
ATOM 526 C C . VAL A 1 67 ? -16.232 -2.018 24.613 1.00 65.06 67 VAL A C 1
ATOM 528 O O . VAL A 1 67 ? -16.621 -2.019 25.783 1.00 65.06 67 VAL A O 1
ATOM 531 N N . GLU A 1 68 ? -17.011 -1.595 23.619 1.00 62.50 68 GLU A N 1
ATOM 532 C CA . GLU A 1 68 ? -18.382 -1.109 23.817 1.00 62.50 68 GLU A CA 1
ATOM 533 C C . GLU A 1 68 ? -19.297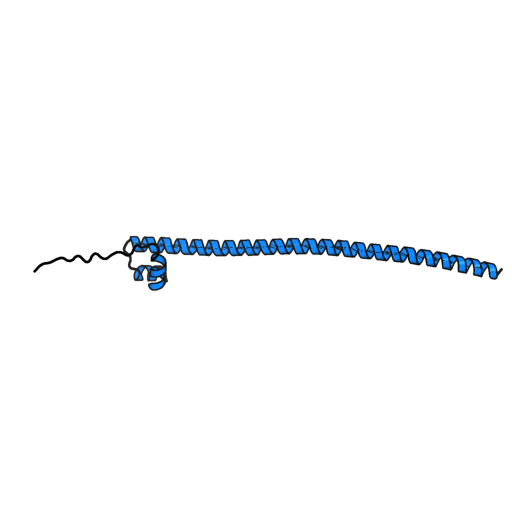 -2.227 24.350 1.00 62.50 68 GLU A C 1
ATOM 535 O O . GLU A 1 68 ? -19.902 -2.090 25.415 1.00 62.50 68 GLU A O 1
ATOM 540 N N . ILE A 1 69 ? -19.297 -3.400 23.702 1.00 68.12 69 ILE A N 1
ATOM 541 C CA . ILE A 1 69 ? -20.102 -4.563 24.113 1.00 68.12 69 ILE A CA 1
ATOM 542 C C . ILE A 1 69 ? -19.720 -5.049 25.517 1.00 68.12 69 ILE A C 1
ATOM 544 O O . ILE A 1 69 ? -20.587 -5.465 26.295 1.00 68.12 69 ILE A O 1
ATOM 548 N N . SER A 1 70 ? -18.429 -5.049 25.859 1.00 67.56 70 SER A N 1
ATOM 549 C CA . SER A 1 70 ? -17.969 -5.478 27.183 1.00 67.56 70 SER A CA 1
ATOM 550 C C . SER A 1 70 ? -18.356 -4.483 28.277 1.00 67.56 70 SER A C 1
ATOM 552 O O . SER A 1 70 ? -18.806 -4.919 29.339 1.00 67.56 70 SER A O 1
ATOM 554 N N . THR A 1 71 ? -18.273 -3.178 28.006 1.00 70.88 71 THR A N 1
ATOM 555 C CA . THR A 1 71 ? -18.694 -2.118 28.936 1.00 70.88 71 THR A CA 1
ATOM 556 C C . THR A 1 71 ? -20.201 -2.172 29.184 1.00 70.88 71 THR A C 1
ATOM 558 O O . THR A 1 71 ? -20.633 -2.235 30.339 1.00 70.88 71 THR A O 1
ATOM 561 N N . ASP A 1 72 ? -21.001 -2.282 28.123 1.00 75.25 72 ASP A N 1
ATOM 562 C CA . ASP A 1 72 ? -22.461 -2.380 28.213 1.00 75.25 72 ASP A CA 1
ATOM 563 C C . ASP A 1 72 ? -22.916 -3.646 28.937 1.00 75.25 72 ASP A C 1
ATOM 565 O O . ASP A 1 72 ? -23.813 -3.608 29.787 1.00 75.25 72 ASP A O 1
ATOM 569 N N . ARG A 1 73 ? -22.270 -4.789 28.674 1.00 79.00 73 ARG A N 1
ATOM 570 C CA . ARG A 1 73 ? -22.544 -6.034 29.411 1.00 79.00 73 ARG A CA 1
ATOM 571 C C . ARG A 1 73 ? -22.228 -5.903 30.897 1.00 79.00 73 ARG A C 1
ATOM 573 O O . ARG A 1 73 ? -22.966 -6.457 31.717 1.00 79.00 73 ARG A O 1
ATOM 580 N N . LEU A 1 74 ? -21.154 -5.201 31.259 1.00 82.44 74 LEU A N 1
ATOM 581 C CA . LEU A 1 74 ? -20.764 -4.999 32.654 1.00 82.44 74 LEU A CA 1
ATOM 582 C C . LEU A 1 74 ? -21.766 -4.090 33.377 1.00 82.44 74 LEU A C 1
ATOM 584 O O . LEU A 1 74 ? -22.259 -4.458 34.446 1.00 82.44 74 LEU A O 1
ATOM 588 N N . LEU A 1 75 ? -22.143 -2.974 32.745 1.00 83.88 75 LEU A N 1
ATOM 589 C CA . LEU A 1 75 ? -23.172 -2.053 33.232 1.00 83.88 75 LEU A CA 1
ATOM 590 C C . LEU A 1 75 ? -24.521 -2.757 33.412 1.00 83.88 75 LEU A C 1
ATOM 592 O O . LEU A 1 75 ? -25.126 -2.662 34.481 1.00 83.88 75 LEU A O 1
ATOM 596 N N . THR A 1 76 ? -24.948 -3.539 32.416 1.00 83.56 76 THR A N 1
ATOM 597 C CA . THR A 1 76 ? -26.193 -4.321 32.467 1.00 83.56 76 THR A CA 1
ATOM 598 C C . THR A 1 76 ? -26.172 -5.320 33.622 1.00 83.56 76 THR A C 1
ATOM 600 O O . THR A 1 76 ? -27.135 -5.422 34.382 1.00 83.56 76 THR A O 1
ATOM 603 N N . ARG A 1 77 ? -25.063 -6.053 33.796 1.00 84.12 77 ARG A N 1
ATOM 604 C CA . ARG A 1 77 ? -24.925 -7.050 34.866 1.00 84.12 77 ARG A CA 1
ATOM 605 C C . ARG A 1 77 ? -24.996 -6.411 36.250 1.00 84.12 77 ARG A C 1
ATOM 607 O O . ARG A 1 77 ? -25.665 -6.944 37.131 1.00 84.12 77 ARG A O 1
ATOM 614 N N . GLU A 1 78 ? -24.322 -5.283 36.447 1.00 85.62 78 GLU A N 1
ATOM 615 C CA . GLU A 1 78 ? -24.312 -4.579 37.731 1.00 85.62 78 GLU A CA 1
ATOM 616 C C . GLU A 1 78 ? -25.655 -3.913 38.046 1.00 85.62 78 GLU A C 1
ATOM 618 O O . GLU A 1 78 ? -26.110 -3.967 39.188 1.00 85.62 78 GLU A O 1
ATOM 623 N N . ALA A 1 79 ? -26.313 -3.319 37.047 1.00 86.06 79 ALA A N 1
ATOM 624 C CA . ALA A 1 79 ? -27.657 -2.772 37.205 1.00 86.06 79 ALA A CA 1
ATOM 625 C C . ALA A 1 79 ? -28.670 -3.878 37.554 1.00 86.06 79 ALA A C 1
ATOM 627 O O . ALA A 1 79 ? -29.499 -3.701 38.449 1.00 86.06 79 ALA A O 1
ATOM 628 N N . LEU A 1 80 ? -28.556 -5.051 36.920 1.00 86.12 80 LEU A N 1
ATOM 629 C CA . LEU A 1 80 ? -29.416 -6.200 37.196 1.00 86.12 80 LEU A CA 1
ATOM 630 C C . LEU A 1 80 ? -29.185 -6.779 38.601 1.00 86.12 80 LEU A C 1
ATOM 632 O O . LEU A 1 80 ? -30.153 -7.157 39.262 1.00 86.12 80 LEU A O 1
ATOM 636 N N . ASP A 1 81 ? -27.936 -6.841 39.074 1.00 88.56 81 ASP A N 1
ATOM 637 C CA . ASP A 1 81 ? -27.619 -7.278 40.442 1.00 88.56 81 ASP A CA 1
ATOM 638 C C . ASP A 1 81 ? -28.248 -6.351 41.491 1.00 88.56 81 ASP A C 1
ATOM 640 O O . ASP A 1 81 ? -28.921 -6.813 42.414 1.00 88.56 81 ASP A O 1
ATOM 644 N N . LEU A 1 82 ? -28.115 -5.033 41.310 1.00 87.31 82 LEU A N 1
ATOM 645 C CA . LEU A 1 82 ? -28.726 -4.051 42.207 1.00 87.31 82 LEU A CA 1
ATOM 646 C C . LEU A 1 82 ? -30.256 -4.164 42.209 1.00 87.31 82 LEU A C 1
ATOM 648 O O . LEU A 1 82 ? -30.866 -4.197 43.278 1.00 87.31 82 LEU A O 1
ATOM 652 N N . HIS A 1 83 ? -30.881 -4.309 41.041 1.00 86.75 83 HIS A N 1
ATOM 653 C CA . HIS A 1 83 ? -32.329 -4.497 40.957 1.00 86.75 83 HIS A CA 1
ATOM 654 C C . HIS A 1 83 ? -32.781 -5.781 41.675 1.00 86.75 83 HIS A C 1
ATOM 656 O O . HIS A 1 83 ? -33.733 -5.766 42.454 1.00 86.75 83 HIS A O 1
ATOM 662 N N . ARG A 1 84 ? -32.061 -6.899 41.499 1.00 85.88 84 ARG A N 1
ATOM 663 C CA . ARG A 1 84 ? -32.354 -8.166 42.200 1.00 85.88 84 ARG A CA 1
ATOM 664 C C . ARG A 1 84 ? -32.211 -8.066 43.716 1.00 85.88 84 ARG A C 1
ATOM 666 O O . ARG A 1 84 ? -32.905 -8.781 44.434 1.00 85.88 84 ARG A O 1
ATOM 673 N N . ARG A 1 85 ? -31.343 -7.182 44.204 1.00 87.81 85 ARG A N 1
ATOM 674 C CA . ARG A 1 85 ? -31.151 -6.899 45.634 1.00 87.81 85 ARG A CA 1
ATOM 675 C C . ARG A 1 85 ? -32.214 -5.962 46.222 1.00 87.81 85 ARG A C 1
ATOM 677 O O . ARG A 1 85 ? -32.148 -5.671 47.412 1.00 87.81 85 ARG A O 1
ATOM 684 N N . GLY A 1 86 ? -33.187 -5.520 45.421 1.00 83.06 86 GLY A N 1
ATOM 685 C CA . GLY A 1 86 ? -34.326 -4.713 45.865 1.00 83.06 86 GLY A CA 1
ATOM 686 C C . GLY A 1 86 ? -34.108 -3.201 45.798 1.00 83.06 86 GLY A C 1
ATOM 687 O O . GLY A 1 86 ? -34.906 -2.457 46.363 1.00 83.06 86 GLY A O 1
ATOM 688 N N . TYR A 1 87 ? -33.052 -2.729 45.129 1.00 86.25 87 TYR A N 1
ATOM 689 C CA . TYR A 1 87 ? -32.876 -1.297 4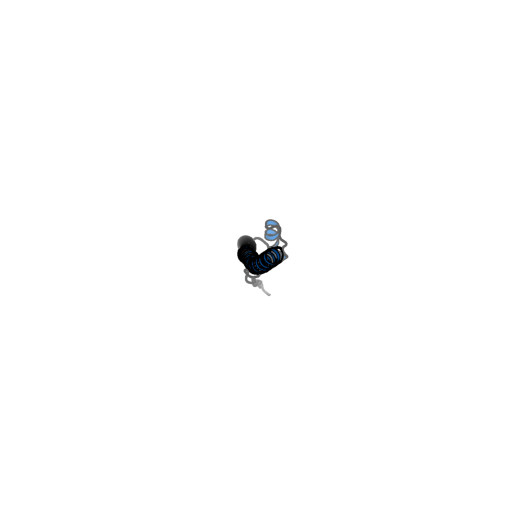4.876 1.00 86.25 87 TYR A CA 1
ATOM 690 C C . TYR A 1 87 ? -33.891 -0.804 43.832 1.00 86.25 87 TYR A C 1
ATOM 692 O O . TYR A 1 87 ? -34.173 -1.500 42.856 1.00 86.25 87 TYR A O 1
ATOM 700 N N . SER A 1 88 ? -34.427 0.404 44.032 1.00 86.31 88 SER A N 1
ATOM 701 C CA . SER A 1 88 ? -35.329 1.057 43.074 1.00 86.31 88 SER A CA 1
ATOM 702 C C . SER A 1 88 ? -34.579 1.524 41.824 1.00 86.31 88 SER A C 1
ATOM 704 O O . SER A 1 88 ? -33.380 1.803 41.879 1.00 86.31 88 SER A O 1
ATOM 706 N N . PHE A 1 89 ? -35.285 1.684 40.704 1.00 86.06 89 PHE A N 1
ATOM 707 C CA . PHE A 1 89 ? -34.682 2.188 39.466 1.00 86.06 89 PHE A CA 1
ATOM 708 C C . PHE A 1 89 ? -34.004 3.555 39.648 1.00 86.06 89 PHE A C 1
ATOM 710 O O . PHE A 1 89 ? -32.891 3.738 39.167 1.00 86.06 89 PHE A O 1
ATOM 717 N N . GLU A 1 90 ? -34.584 4.463 40.439 1.00 85.38 90 GLU A N 1
ATOM 718 C CA . GLU A 1 90 ? -33.997 5.778 40.758 1.00 85.38 90 GLU A CA 1
ATOM 719 C C . GLU A 1 90 ? -32.678 5.676 41.539 1.00 85.38 90 GLU A C 1
ATOM 721 O O . GLU A 1 90 ? -31.721 6.414 41.290 1.00 85.38 90 GLU A O 1
ATOM 726 N N . SER A 1 91 ? -32.594 4.740 42.490 1.00 84.12 91 SER A N 1
ATOM 727 C CA . SER A 1 91 ? -31.384 4.559 43.300 1.00 84.12 91 SER A CA 1
ATOM 728 C C . SER A 1 91 ? -30.266 3.861 42.520 1.00 84.12 91 SER A C 1
ATOM 730 O O . SER A 1 91 ? -29.087 4.150 42.743 1.00 84.12 91 SER A O 1
ATOM 732 N N . ILE A 1 92 ? -30.620 3.010 41.551 1.00 86.94 92 ILE A N 1
ATOM 733 C CA . ILE A 1 92 ? -29.686 2.425 40.577 1.00 86.94 92 ILE A CA 1
ATOM 734 C C . ILE A 1 92 ? -29.197 3.496 39.596 1.00 86.94 92 ILE A C 1
ATOM 736 O O . ILE A 1 92 ? -27.989 3.621 39.407 1.00 86.94 92 ILE A O 1
ATOM 740 N N . ALA A 1 93 ? -30.108 4.303 39.048 1.00 86.50 93 ALA A N 1
ATOM 741 C CA . ALA A 1 93 ? -29.831 5.433 38.160 1.00 86.50 93 ALA A CA 1
ATOM 742 C C . ALA A 1 93 ? -28.837 6.415 38.797 1.00 86.50 93 ALA A C 1
ATOM 744 O O . ALA A 1 93 ? -27.766 6.676 38.249 1.00 86.50 93 ALA A O 1
ATOM 745 N N . THR A 1 94 ? -29.094 6.817 40.045 1.00 86.00 94 THR A N 1
ATOM 746 C CA . THR A 1 94 ? -28.192 7.683 40.821 1.00 86.00 94 THR A CA 1
ATOM 747 C C . THR A 1 94 ? -26.816 7.043 41.048 1.00 86.00 94 THR A C 1
ATOM 749 O O . THR A 1 94 ? -25.789 7.708 40.925 1.00 86.00 94 THR A O 1
ATOM 752 N N . LYS A 1 95 ? -26.758 5.736 41.352 1.00 83.06 95 LYS A N 1
ATOM 753 C CA . LYS A 1 95 ? -25.487 5.009 41.548 1.00 83.06 95 LYS A CA 1
ATOM 754 C C . LYS A 1 95 ? -24.687 4.821 40.262 1.00 83.06 95 LYS A C 1
ATOM 756 O O . LYS A 1 95 ? -23.466 4.697 40.338 1.00 83.06 95 LYS A O 1
ATOM 761 N N . LYS A 1 96 ? -25.363 4.730 39.118 1.00 82.19 96 LYS A N 1
ATOM 762 C CA . LYS A 1 96 ? -24.757 4.505 37.800 1.00 82.19 96 LYS A CA 1
ATOM 763 C C . LYS A 1 96 ? -24.588 5.782 36.983 1.00 82.19 96 LYS A C 1
ATOM 765 O O . LYS A 1 96 ? -24.020 5.699 35.905 1.00 82.19 96 LYS A O 1
ATOM 770 N N . GLN A 1 97 ? -25.001 6.933 37.522 1.00 83.69 97 GLN A N 1
ATOM 771 C CA . GLN A 1 97 ? -24.993 8.231 36.835 1.00 83.69 97 GLN A CA 1
ATOM 772 C C . GLN A 1 97 ? -25.761 8.190 35.502 1.00 83.69 97 GLN A C 1
ATOM 774 O O . GLN A 1 97 ? -25.395 8.857 34.542 1.00 83.69 97 GLN A O 1
ATOM 779 N N . LEU A 1 98 ? -26.824 7.386 35.465 1.00 84.31 98 LEU A N 1
ATOM 780 C CA . LEU A 1 98 ? -27.738 7.236 34.336 1.00 84.31 98 LEU A CA 1
ATOM 781 C C . LEU A 1 98 ? -29.105 7.794 34.725 1.00 84.31 98 LEU A C 1
ATOM 783 O O . LEU A 1 98 ? -29.393 7.974 35.909 1.00 84.31 98 LEU A O 1
ATOM 787 N N . THR A 1 99 ? -29.955 8.060 33.742 1.00 86.50 99 THR A N 1
ATOM 788 C CA . THR A 1 99 ? -31.351 8.425 33.996 1.00 86.50 99 THR A CA 1
ATOM 789 C C . THR A 1 99 ? -32.189 7.194 34.347 1.00 86.50 99 THR A C 1
ATOM 791 O O . THR A 1 99 ? -31.850 6.056 34.006 1.00 86.50 99 THR A O 1
ATOM 794 N N . THR A 1 100 ? -33.301 7.408 35.051 1.00 84.25 100 THR A N 1
ATOM 795 C CA . THR A 1 100 ? -34.235 6.330 35.406 1.00 84.25 100 THR A CA 1
ATOM 796 C C . THR A 1 100 ? -34.772 5.627 34.154 1.00 84.25 100 THR A C 1
ATOM 798 O O . THR A 1 100 ? -34.788 4.398 34.121 1.00 84.25 100 THR A O 1
ATOM 801 N N . ASP A 1 101 ? -35.094 6.389 33.104 1.00 84.88 101 ASP A N 1
ATOM 802 C CA . ASP A 1 101 ? -35.591 5.876 31.819 1.00 84.88 101 ASP A CA 1
ATOM 803 C C . ASP A 1 101 ? -34.555 4.989 31.107 1.00 84.88 101 ASP A C 1
ATOM 805 O O . ASP A 1 101 ? -34.890 3.948 30.535 1.00 84.88 101 ASP A O 1
ATOM 809 N N . GLU A 1 102 ? -33.273 5.364 31.164 1.00 82.69 102 GLU A N 1
ATOM 810 C CA . GLU A 1 102 ? -32.180 4.566 30.601 1.00 82.69 102 GLU A CA 1
ATOM 811 C C . GLU A 1 102 ? -32.001 3.245 31.350 1.00 82.69 102 GLU A C 1
ATOM 813 O O . GLU A 1 102 ? -31.848 2.201 30.718 1.00 82.69 102 GLU A O 1
ATOM 818 N N . ILE A 1 103 ? -32.070 3.263 32.684 1.00 86.25 103 ILE A N 1
ATOM 819 C CA . ILE A 1 103 ? -31.996 2.049 33.506 1.00 86.25 103 ILE A CA 1
ATOM 820 C C . ILE A 1 103 ? -33.209 1.140 33.271 1.00 86.25 103 ILE A C 1
ATOM 822 O O . ILE A 1 103 ? -33.050 -0.079 33.183 1.00 86.25 103 ILE A O 1
ATOM 826 N N . GLU A 1 104 ? -34.411 1.703 33.147 1.00 85.06 104 GLU A N 1
ATOM 827 C CA . GLU A 1 104 ? -35.623 0.938 32.853 1.00 85.06 104 GLU A CA 1
ATOM 828 C C . GLU A 1 104 ? -35.516 0.254 31.487 1.00 85.06 104 GLU A C 1
ATOM 830 O O . GLU A 1 104 ? -35.720 -0.957 31.378 1.00 85.06 104 GLU A O 1
ATOM 835 N N . LYS A 1 105 ? -35.097 0.992 30.453 1.00 84.81 105 LYS A N 1
ATOM 836 C CA . LYS A 1 105 ? -34.877 0.445 29.108 1.00 84.81 105 LYS A CA 1
ATOM 837 C C . LYS A 1 105 ? -33.772 -0.616 29.086 1.00 84.81 105 LYS A C 1
ATOM 839 O O . LYS A 1 105 ? -33.922 -1.629 28.405 1.00 84.81 105 LYS A O 1
ATOM 844 N N . LEU A 1 106 ? -32.691 -0.408 29.842 1.00 84.62 106 LEU A N 1
ATOM 845 C CA . LEU A 1 106 ? -31.562 -1.337 29.955 1.00 84.62 106 LEU A CA 1
ATOM 846 C C . LEU A 1 106 ? -31.964 -2.661 30.623 1.00 84.62 106 LEU A C 1
ATOM 848 O O . LEU A 1 106 ? -31.489 -3.729 30.235 1.00 84.62 106 LEU A O 1
ATOM 852 N N . LEU A 1 107 ? -32.847 -2.608 31.623 1.00 84.62 107 LEU A N 1
ATOM 853 C CA . LEU A 1 107 ? -33.259 -3.780 32.393 1.00 84.62 107 LEU A CA 1
ATOM 854 C C . LEU A 1 107 ? -34.548 -4.443 31.878 1.00 84.62 107 LEU A C 1
ATOM 856 O O . LEU A 1 107 ? -34.769 -5.622 32.162 1.00 84.62 107 LEU A O 1
ATOM 860 N N . SER A 1 108 ? -35.357 -3.740 31.081 1.00 84.38 108 SER A N 1
ATOM 861 C CA . SER A 1 108 ? -36.607 -4.225 30.471 1.00 84.38 108 SER A CA 1
ATOM 862 C C . SER A 1 108 ? -36.499 -5.607 29.791 1.00 84.38 108 SER A C 1
ATOM 864 O O . SER A 1 108 ? -37.361 -6.452 30.037 1.00 84.38 108 SER A O 1
ATOM 866 N N . PRO A 1 109 ? -35.425 -5.943 29.039 1.00 83.94 109 PRO A N 1
ATOM 867 C CA . PRO A 1 109 ? -35.281 -7.273 28.433 1.00 83.94 109 PRO A CA 1
ATOM 868 C C . PRO A 1 109 ? -35.068 -8.414 29.444 1.00 83.94 109 PRO A C 1
ATOM 870 O O . PRO A 1 109 ? -35.254 -9.584 29.109 1.00 83.94 109 PRO A O 1
ATOM 873 N N . TYR A 1 110 ? -34.642 -8.096 30.671 1.00 80.00 110 TYR A N 1
ATOM 874 C CA . TYR A 1 110 ? -34.173 -9.063 31.672 1.00 80.00 110 TYR A CA 1
ATOM 875 C C . TYR A 1 110 ? -35.093 -9.179 32.888 1.00 80.00 110 TYR A C 1
ATOM 877 O O . TYR A 1 110 ? -35.049 -10.185 33.605 1.00 80.00 110 TYR A O 1
ATOM 885 N N . ILE A 1 111 ? -35.926 -8.169 33.136 1.00 78.94 111 ILE A N 1
ATOM 886 C CA . ILE A 1 111 ? -36.930 -8.188 34.192 1.00 78.94 111 ILE A CA 1
ATOM 887 C C . ILE A 1 111 ? -38.253 -8.602 33.550 1.00 78.94 111 ILE A C 1
ATOM 889 O O . ILE A 1 111 ? -38.861 -7.847 32.800 1.00 78.94 111 ILE A O 1
ATOM 893 N N . LYS A 1 112 ? -38.725 -9.820 33.843 1.00 65.31 112 LYS A N 1
ATOM 894 C CA . LYS A 1 112 ? -40.102 -10.194 33.490 1.00 65.31 112 LYS A CA 1
ATOM 895 C C . LYS A 1 112 ? -41.047 -9.197 34.165 1.00 65.31 112 LYS A C 1
ATOM 897 O O . LYS A 1 112 ? -4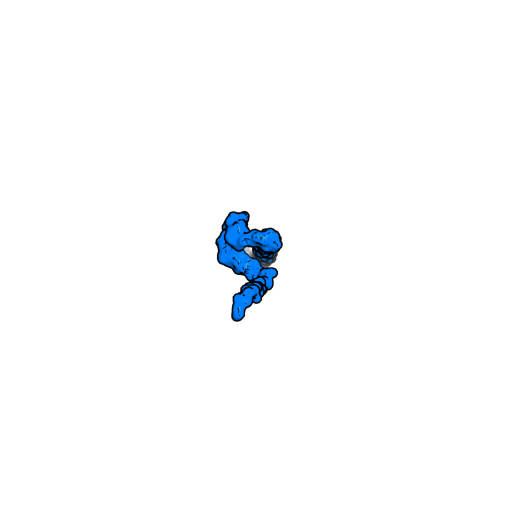0.836 -8.949 35.355 1.00 65.31 112 LYS A O 1
ATOM 902 N N . PRO A 1 113 ? -42.074 -8.668 33.473 1.00 54.69 113 PRO A N 1
ATOM 903 C CA . PRO A 1 113 ? -43.024 -7.754 34.087 1.00 54.69 113 PRO A CA 1
ATOM 904 C C . PRO A 1 113 ? -43.568 -8.421 35.345 1.00 54.69 113 PRO A C 1
ATOM 906 O O . PRO A 1 113 ? -44.177 -9.495 35.293 1.00 54.69 113 PRO A O 1
ATOM 909 N N . LYS A 1 114 ? -43.249 -7.825 36.495 1.00 50.31 114 LYS A N 1
ATOM 910 C CA . LYS A 1 114 ? -43.765 -8.246 37.787 1.00 50.31 114 LYS A CA 1
ATOM 911 C C . LYS A 1 114 ? -45.249 -7.917 37.736 1.00 50.31 114 LYS A C 1
ATOM 913 O O . LYS A 1 114 ? -45.638 -6.781 37.957 1.00 50.31 114 LYS A O 1
ATOM 918 N N . VAL A 1 115 ? -46.058 -8.902 37.346 1.00 44.94 115 VAL A N 1
ATOM 919 C CA . VAL A 1 115 ? -47.511 -8.848 37.486 1.00 44.94 115 VAL A CA 1
ATOM 920 C C . VAL A 1 115 ? -47.763 -8.664 38.974 1.00 44.94 115 VAL A C 1
ATOM 922 O O . VAL A 1 115 ? -47.648 -9.611 39.755 1.00 44.94 115 VAL A O 1
ATOM 925 N N . GLU A 1 116 ? -48.017 -7.421 39.367 1.00 44.22 116 GLU A N 1
ATOM 926 C CA . GLU A 1 116 ? -48.565 -7.067 40.662 1.00 44.22 116 GLU A CA 1
ATOM 927 C C . GLU A 1 116 ? -49.908 -7.785 40.776 1.00 44.22 116 GLU A C 1
ATOM 929 O O . GLU A 1 116 ? -50.940 -7.340 40.281 1.00 44.22 116 GLU A O 1
ATOM 934 N N . ARG A 1 117 ? -49.895 -8.970 41.389 1.00 42.41 117 ARG A N 1
ATOM 935 C CA . ARG A 1 117 ? -51.094 -9.513 42.009 1.00 42.41 117 ARG A CA 1
ATOM 936 C C . ARG A 1 117 ? -51.367 -8.611 43.200 1.00 42.41 117 ARG A C 1
ATOM 938 O O . ARG A 1 117 ? -50.834 -8.842 44.278 1.00 42.41 117 ARG A O 1
ATOM 945 N N . THR A 1 118 ? -52.142 -7.559 42.959 1.00 45.41 118 THR A N 1
ATOM 946 C CA . THR A 1 118 ? -52.864 -6.844 44.001 1.00 45.41 118 THR A CA 1
ATOM 947 C C . THR A 1 118 ? -53.575 -7.895 44.841 1.00 45.41 118 THR A C 1
ATOM 949 O O . THR A 1 118 ? -54.479 -8.587 44.364 1.00 45.41 118 THR A O 1
ATOM 952 N N . GLU A 1 119 ? -53.097 -8.061 46.068 1.00 45.84 119 GLU A N 1
ATOM 953 C CA . GLU A 1 119 ? -53.830 -8.713 47.137 1.00 45.84 119 GLU A CA 1
ATOM 954 C C . GLU A 1 119 ? -55.174 -7.995 47.247 1.00 45.84 119 GLU A C 1
ATOM 956 O O . GLU A 1 119 ? -55.262 -6.862 47.714 1.00 45.84 119 GLU A O 1
ATOM 961 N N . LYS A 1 120 ? -56.233 -8.632 46.747 1.00 40.88 120 LYS A N 1
ATOM 962 C CA . LYS A 1 120 ? -57.588 -8.280 47.141 1.00 40.88 120 LYS A CA 1
ATOM 963 C C . LYS A 1 120 ? -57.864 -9.051 48.422 1.00 40.88 120 LYS A C 1
ATOM 965 O O . LYS A 1 120 ? -58.359 -10.174 48.361 1.00 40.88 120 LYS A O 1
ATOM 970 N N . ASN A 1 121 ? -57.482 -8.453 49.543 1.00 43.47 121 ASN A N 1
ATOM 971 C CA . ASN A 1 121 ? -58.010 -8.830 50.841 1.00 43.47 121 ASN A CA 1
ATOM 972 C C . ASN A 1 121 ? -59.143 -7.873 51.235 1.00 43.47 121 ASN A C 1
ATOM 974 O O . ASN A 1 121 ? -59.078 -6.675 50.961 1.00 43.47 121 ASN A O 1
ATOM 978 N N . ASP A 1 122 ? -60.123 -8.488 51.889 1.00 41.50 122 ASP A N 1
ATOM 979 C CA . ASP A 1 122 ? -61.147 -7.949 52.785 1.00 41.50 122 ASP A CA 1
ATOM 980 C C . ASP A 1 122 ? -62.508 -7.546 52.174 1.00 41.50 122 ASP A C 1
ATOM 982 O O . ASP A 1 122 ? -62.682 -6.515 51.524 1.00 41.50 122 ASP A O 1
ATOM 986 N N . ASP A 1 123 ? -63.457 -8.479 52.360 1.00 46.28 123 ASP A N 1
ATOM 987 C CA . ASP A 1 123 ? -64.704 -8.341 53.136 1.00 46.28 123 ASP A CA 1
ATOM 988 C C . ASP A 1 123 ? -65.513 -7.040 53.005 1.00 46.28 123 ASP A C 1
ATOM 990 O O . ASP A 1 123 ? -65.057 -5.994 53.457 1.00 46.28 123 ASP A O 1
ATOM 994 N N . ILE A 1 124 ? -66.743 -7.137 52.460 1.00 40.97 124 ILE A N 1
ATOM 995 C CA . ILE A 1 124 ? -68.061 -7.092 53.157 1.00 40.97 124 ILE A CA 1
ATOM 996 C C . ILE A 1 124 ? -69.096 -7.801 52.266 1.00 40.97 124 ILE A C 1
ATOM 998 O O . ILE A 1 124 ? -69.126 -7.503 51.048 1.00 40.97 124 ILE A O 1
#

pLDDT: mean 79.93, std 14.02, range [40.88, 96.69]